Protein AF-A0A357D007-F1 (afdb_monomer_lite)

Structure (mmCIF, N/CA/C/O backbone):
data_AF-A0A357D007-F1
#
_entry.id   AF-A0A357D007-F1
#
loop_
_atom_site.group_PDB
_atom_site.id
_atom_site.type_symbol
_atom_site.label_atom_id
_atom_site.label_alt_id
_atom_site.label_comp_id
_atom_site.label_asym_id
_atom_site.label_entity_id
_atom_site.label_seq_id
_atom_site.pdbx_PDB_ins_code
_atom_site.Cartn_x
_atom_site.Cartn_y
_atom_site.Cartn_z
_atom_site.occupancy
_atom_site.B_iso_or_equiv
_atom_site.auth_seq_id
_atom_site.auth_comp_id
_atom_site.auth_asym_id
_atom_site.auth_atom_id
_atom_site.pdbx_PDB_model_num
ATOM 1 N N . MET A 1 1 ? -17.770 5.284 5.241 1.00 63.25 1 MET A N 1
ATOM 2 C CA . MET A 1 1 ? -17.513 5.769 3.863 1.00 63.25 1 MET A CA 1
ATOM 3 C C . MET A 1 1 ? -16.033 6.035 3.598 1.00 63.25 1 MET A C 1
ATOM 5 O O . MET A 1 1 ? -15.519 5.531 2.612 1.00 63.25 1 MET A O 1
ATOM 9 N N . THR A 1 2 ? -15.320 6.744 4.479 1.00 82.62 2 THR A N 1
ATOM 10 C CA . THR A 1 2 ? -13.874 7.032 4.342 1.00 82.62 2 THR A CA 1
ATOM 11 C C . THR A 1 2 ? -13.003 5.781 4.168 1.00 82.62 2 THR A C 1
ATOM 13 O O . THR A 1 2 ? -12.203 5.728 3.240 1.00 82.62 2 THR A O 1
ATOM 16 N N . THR A 1 3 ? -13.211 4.738 4.978 1.00 87.94 3 THR A N 1
ATOM 17 C CA . THR A 1 3 ? -12.463 3.467 4.888 1.00 87.94 3 THR A CA 1
ATOM 18 C C . THR A 1 3 ? -12.618 2.765 3.536 1.00 87.94 3 THR A C 1
ATOM 20 O O . THR A 1 3 ? -11.654 2.213 3.018 1.00 87.94 3 THR A O 1
ATOM 23 N N . LEU A 1 4 ? -13.813 2.817 2.936 1.00 88.44 4 LEU A N 1
ATOM 24 C CA . LEU A 1 4 ? -14.084 2.192 1.640 1.00 88.44 4 LEU A CA 1
ATOM 25 C C . LEU A 1 4 ? -13.353 2.922 0.507 1.00 88.44 4 LEU A C 1
ATOM 27 O O . LEU A 1 4 ? -12.687 2.282 -0.301 1.00 88.44 4 LEU A O 1
ATOM 31 N N . TYR A 1 5 ? -13.427 4.256 0.472 1.00 92.31 5 TYR A N 1
ATOM 32 C CA . TYR A 1 5 ? -12.685 5.048 -0.513 1.00 92.31 5 TYR A CA 1
ATOM 33 C C . TYR A 1 5 ? -11.175 4.848 -0.381 1.00 92.31 5 TYR A C 1
ATOM 35 O O . TYR A 1 5 ? -10.481 4.723 -1.388 1.00 92.31 5 TYR A O 1
ATOM 43 N N . LEU A 1 6 ? -10.675 4.746 0.852 1.00 93.12 6 LEU A N 1
ATOM 44 C CA . LEU A 1 6 ? -9.271 4.451 1.113 1.00 93.12 6 LEU A CA 1
ATOM 45 C C . LEU A 1 6 ? -8.875 3.055 0.608 1.00 93.12 6 LEU A C 1
ATOM 47 O O . LEU A 1 6 ? -7.827 2.908 -0.017 1.00 93.12 6 LEU A O 1
ATOM 51 N N . ALA A 1 7 ? -9.728 2.047 0.822 1.00 91.25 7 ALA A N 1
ATOM 52 C CA . ALA A 1 7 ? -9.517 0.696 0.311 1.00 91.25 7 ALA A CA 1
ATOM 53 C C . ALA A 1 7 ? -9.439 0.694 -1.218 1.00 91.25 7 ALA A C 1
ATOM 55 O O . ALA A 1 7 ? -8.474 0.189 -1.780 1.00 91.25 7 ALA A O 1
ATOM 56 N N . ILE A 1 8 ? -10.409 1.325 -1.888 1.00 92.94 8 ILE A N 1
ATOM 57 C CA . ILE A 1 8 ? -10.439 1.449 -3.351 1.00 92.94 8 ILE A CA 1
ATOM 58 C C . ILE A 1 8 ? -9.176 2.154 -3.855 1.00 92.94 8 ILE A C 1
ATOM 60 O O . ILE A 1 8 ? -8.517 1.665 -4.772 1.00 92.94 8 ILE A O 1
ATOM 64 N N . GLY A 1 9 ? -8.792 3.267 -3.229 1.00 94.12 9 GLY A N 1
ATOM 65 C CA . GLY A 1 9 ? -7.585 3.997 -3.598 1.00 94.12 9 GLY A CA 1
ATOM 66 C C . GLY A 1 9 ? -6.303 3.170 -3.420 1.00 94.12 9 GLY A C 1
ATOM 67 O O . GLY A 1 9 ? -5.419 3.225 -4.272 1.00 94.12 9 GLY A O 1
ATOM 68 N N . LEU A 1 10 ? -6.218 2.332 -2.382 1.00 94.50 10 LEU A N 1
ATOM 69 C CA . LEU A 1 10 ? -5.104 1.396 -2.199 1.00 94.50 10 LEU A CA 1
ATOM 70 C C . LEU A 1 10 ? -5.024 0.379 -3.353 1.00 94.50 10 LEU A C 1
ATOM 72 O O . LEU A 1 10 ? -3.939 0.127 -3.873 1.00 94.50 10 LEU A O 1
ATOM 76 N N . ILE A 1 11 ? -6.154 -0.159 -3.818 1.00 94.44 11 ILE A N 1
ATOM 77 C CA . ILE A 1 11 ? -6.177 -1.071 -4.977 1.00 94.44 11 ILE A CA 1
ATOM 78 C C . ILE A 1 11 ? -5.679 -0.375 -6.243 1.00 94.44 11 ILE A C 1
ATOM 80 O O . ILE A 1 11 ? -4.877 -0.945 -6.988 1.00 94.44 11 ILE A O 1
ATOM 84 N N . ILE A 1 12 ? -6.090 0.877 -6.453 1.00 95.25 12 ILE A N 1
ATOM 85 C CA . ILE A 1 12 ? -5.597 1.698 -7.563 1.00 95.25 12 ILE A CA 1
ATOM 86 C C . ILE A 1 12 ? -4.075 1.878 -7.452 1.00 95.25 12 ILE A C 1
ATOM 88 O O . ILE A 1 12 ? -3.366 1.658 -8.433 1.00 95.25 12 ILE A O 1
ATOM 92 N N . LEU A 1 13 ? -3.537 2.186 -6.267 1.00 95.19 13 LEU A N 1
ATOM 93 C CA . LEU A 1 13 ? -2.088 2.318 -6.061 1.00 95.19 13 LEU A CA 1
ATOM 94 C C . LEU A 1 13 ? -1.317 1.019 -6.311 1.00 95.19 13 LEU A C 1
ATOM 96 O O . LEU A 1 13 ? -0.197 1.059 -6.827 1.00 95.19 13 LEU A O 1
ATOM 100 N N . ILE A 1 14 ? -1.884 -0.137 -5.964 1.00 93.94 14 ILE A N 1
ATOM 101 C CA . ILE A 1 14 ? -1.287 -1.443 -6.269 1.00 93.94 14 ILE A CA 1
ATOM 102 C C . ILE A 1 14 ? -1.226 -1.647 -7.787 1.00 93.94 14 ILE A C 1
ATOM 104 O O . ILE A 1 14 ? -0.176 -2.026 -8.310 1.00 93.94 14 ILE A O 1
ATOM 108 N N . ALA A 1 15 ? -2.312 -1.342 -8.503 1.00 94.00 15 ALA A N 1
ATOM 109 C CA . ALA A 1 15 ? -2.358 -1.433 -9.960 1.00 94.00 15 ALA A CA 1
ATOM 110 C C . ALA A 1 15 ? -1.324 -0.504 -10.617 1.00 94.00 15 ALA A C 1
ATOM 112 O O . ALA A 1 15 ? -0.512 -0.959 -11.426 1.00 94.00 15 ALA A O 1
ATOM 113 N N . VAL A 1 16 ? -1.269 0.766 -10.199 1.00 94.75 16 VAL A N 1
ATOM 114 C CA . VAL A 1 16 ? -0.256 1.730 -10.659 1.00 94.75 16 VAL A CA 1
ATOM 115 C C . VAL A 1 16 ? 1.155 1.206 -10.382 1.00 94.75 16 VAL A C 1
ATOM 117 O O . VAL A 1 16 ? 2.016 1.253 -11.256 1.00 94.75 16 VAL A O 1
ATOM 120 N N . ASN A 1 17 ? 1.403 0.623 -9.208 1.00 92.69 17 ASN A N 1
ATOM 121 C CA . ASN A 1 17 ? 2.703 0.046 -8.867 1.00 92.69 17 ASN A CA 1
ATOM 122 C C . ASN A 1 17 ? 3.144 -1.092 -9.791 1.00 92.69 17 ASN A C 1
ATOM 124 O O . ASN A 1 17 ? 4.348 -1.228 -10.045 1.00 92.69 17 ASN A O 1
ATOM 128 N N . ILE A 1 18 ? 2.206 -1.932 -10.235 1.00 92.06 18 ILE A N 1
ATOM 129 C CA . ILE A 1 18 ? 2.472 -3.009 -11.192 1.00 92.06 18 ILE A CA 1
ATOM 130 C C . ILE A 1 18 ? 2.804 -2.394 -12.556 1.00 92.06 18 ILE A C 1
ATOM 132 O O . ILE A 1 18 ? 3.838 -2.741 -13.127 1.00 92.06 18 ILE A O 1
ATOM 136 N N . ILE A 1 19 ? 2.004 -1.424 -13.016 1.00 91.94 19 ILE A N 1
ATOM 137 C CA . ILE A 1 19 ? 2.189 -0.724 -14.298 1.00 91.94 19 ILE A CA 1
ATOM 138 C C . ILE A 1 19 ? 3.546 -0.007 -14.352 1.00 91.94 19 ILE A C 1
ATOM 140 O O . ILE A 1 19 ? 4.321 -0.214 -15.287 1.00 91.94 19 ILE A O 1
ATOM 144 N N . LEU A 1 20 ? 3.893 0.781 -13.330 1.00 91.88 20 LEU A N 1
ATOM 145 C CA . LEU A 1 20 ? 5.187 1.473 -13.262 1.00 91.88 20 LEU A CA 1
ATOM 146 C C . LEU A 1 20 ? 6.362 0.487 -13.192 1.00 91.88 20 LEU A C 1
ATOM 148 O O . LEU A 1 20 ? 7.422 0.728 -13.772 1.00 91.88 20 LEU A O 1
ATOM 152 N N . GLY A 1 21 ? 6.173 -0.648 -12.511 1.00 88.75 21 GLY A N 1
ATOM 153 C CA . GLY A 1 21 ? 7.154 -1.729 -12.483 1.00 88.75 21 GLY A CA 1
ATOM 154 C C . GLY A 1 21 ? 7.398 -2.327 -13.870 1.00 88.75 21 GLY A C 1
ATOM 155 O O . GLY A 1 21 ? 8.553 -2.514 -14.252 1.00 88.75 21 GLY A O 1
ATOM 156 N N . SER A 1 22 ? 6.332 -2.575 -14.639 1.00 88.06 22 SER A N 1
ATOM 157 C CA . SER A 1 22 ? 6.449 -3.036 -16.026 1.00 88.06 22 SER A CA 1
ATOM 158 C C . SER A 1 22 ? 7.071 -1.990 -16.947 1.00 88.06 22 SER A C 1
ATOM 160 O O . SER A 1 22 ? 7.938 -2.353 -17.731 1.00 88.06 22 SER A O 1
ATOM 162 N N . LEU A 1 23 ? 6.713 -0.707 -16.815 1.00 87.88 23 LEU A N 1
ATOM 163 C CA . LEU A 1 23 ? 7.297 0.379 -17.613 1.00 87.88 23 LEU A CA 1
ATOM 164 C C . LEU A 1 23 ? 8.807 0.494 -17.390 1.00 87.88 23 LEU A C 1
ATOM 166 O O . LEU A 1 23 ? 9.573 0.553 -18.345 1.00 87.88 23 LEU A O 1
ATOM 170 N N . THR A 1 24 ? 9.245 0.425 -16.131 1.00 86.75 24 THR A N 1
ATOM 171 C CA . THR A 1 24 ? 10.678 0.432 -15.799 1.00 86.75 24 THR A CA 1
ATOM 172 C C . THR A 1 24 ? 11.406 -0.765 -16.426 1.00 86.75 24 THR A C 1
ATOM 174 O O . THR A 1 24 ? 12.527 -0.621 -16.906 1.00 86.75 24 THR A O 1
ATOM 177 N N . ALA A 1 25 ? 10.787 -1.951 -16.433 1.00 86.31 25 ALA A N 1
ATOM 178 C CA . ALA A 1 25 ? 11.374 -3.147 -17.040 1.00 86.31 25 ALA A CA 1
ATOM 179 C C . ALA A 1 25 ? 11.413 -3.073 -18.577 1.00 86.31 25 ALA A C 1
ATOM 181 O O . ALA A 1 25 ? 12.374 -3.544 -19.179 1.00 86.31 25 ALA A O 1
ATOM 182 N N . ILE A 1 26 ? 10.404 -2.454 -19.201 1.00 85.94 26 ILE A N 1
ATOM 183 C CA . ILE A 1 26 ? 10.367 -2.202 -20.648 1.00 85.94 26 ILE A CA 1
ATOM 184 C C . ILE A 1 26 ? 11.509 -1.263 -21.054 1.00 85.94 26 ILE A C 1
ATOM 186 O O . ILE A 1 26 ? 12.254 -1.592 -21.970 1.00 85.94 26 ILE A O 1
ATOM 190 N N . PHE A 1 27 ? 11.716 -0.150 -20.342 1.00 84.19 27 PHE A N 1
ATOM 191 C CA . PHE A 1 27 ? 12.820 0.776 -20.641 1.00 84.19 27 PHE A CA 1
ATOM 192 C C . PHE A 1 27 ? 14.206 0.166 -20.426 1.00 84.19 27 PHE A C 1
ATOM 194 O O . PHE A 1 27 ? 15.154 0.547 -21.099 1.00 84.19 27 PHE A O 1
ATOM 201 N N . GLY A 1 28 ? 14.329 -0.802 -19.518 1.00 81.56 28 GLY A N 1
ATOM 202 C CA . GLY A 1 28 ? 15.565 -1.558 -19.315 1.00 81.56 28 GLY A CA 1
ATOM 203 C C . GLY A 1 28 ? 15.699 -2.811 -20.186 1.00 81.56 28 GLY A C 1
ATOM 204 O O . GLY A 1 28 ? 16.488 -3.674 -19.815 1.00 81.56 28 GLY A O 1
ATOM 205 N N . ASN A 1 29 ? 14.876 -2.978 -21.233 1.00 80.81 29 ASN A N 1
ATOM 206 C CA . ASN A 1 29 ? 14.802 -4.164 -22.104 1.00 80.81 29 ASN A CA 1
ATOM 207 C C . ASN A 1 29 ? 14.806 -5.518 -21.350 1.00 80.81 29 ASN A C 1
ATOM 209 O O . ASN A 1 29 ? 15.346 -6.520 -21.812 1.00 80.81 29 ASN A O 1
ATOM 213 N N . SER A 1 30 ? 14.220 -5.545 -20.151 1.00 84.38 30 SER A N 1
ATOM 214 C CA . SER A 1 30 ? 14.225 -6.677 -19.209 1.00 84.38 30 SER A CA 1
ATOM 215 C C . SER A 1 30 ? 12.806 -7.063 -18.790 1.00 84.38 30 SER A C 1
ATOM 217 O O . SER A 1 30 ? 12.560 -7.552 -17.681 1.00 84.38 30 SER A O 1
ATOM 219 N N . PHE A 1 31 ? 11.836 -6.804 -19.669 1.00 86.06 31 PHE A N 1
ATOM 220 C CA . PHE A 1 31 ? 10.445 -7.130 -19.409 1.00 86.06 31 PHE A CA 1
ATOM 221 C C . PHE A 1 31 ? 10.241 -8.649 -19.353 1.00 86.06 31 PHE A C 1
ATOM 223 O O . PHE A 1 31 ? 10.496 -9.367 -20.316 1.00 86.06 31 PHE A O 1
ATOM 230 N N . ASP A 1 32 ? 9.730 -9.124 -18.217 1.00 87.75 32 ASP A N 1
ATOM 231 C CA . ASP A 1 32 ? 9.407 -10.529 -17.990 1.00 87.75 32 ASP A CA 1
ATOM 232 C C . ASP A 1 32 ? 7.902 -10.691 -17.746 1.00 87.75 32 ASP A C 1
ATOM 234 O O . ASP A 1 32 ? 7.342 -10.227 -16.742 1.00 87.75 32 ASP A O 1
ATOM 238 N N . TRP A 1 33 ? 7.245 -11.409 -18.657 1.00 87.50 33 TRP A N 1
ATOM 239 C CA . TRP A 1 33 ? 5.823 -11.722 -18.570 1.00 87.50 33 TRP A CA 1
ATOM 240 C C . TRP A 1 33 ? 5.456 -12.505 -17.301 1.00 87.50 33 TRP A C 1
ATOM 242 O O . TRP A 1 33 ? 4.397 -12.274 -16.708 1.00 87.50 33 TRP A O 1
ATOM 252 N N . LYS A 1 34 ? 6.334 -13.399 -16.824 1.00 90.25 34 LYS A N 1
ATOM 253 C CA . LYS A 1 34 ? 6.118 -14.138 -15.570 1.00 90.25 34 LYS A CA 1
ATOM 254 C C . LYS A 1 34 ? 6.100 -13.185 -14.380 1.00 90.25 34 LYS A C 1
ATOM 256 O O . LYS A 1 34 ? 5.247 -13.316 -13.497 1.00 90.25 34 LYS A O 1
ATOM 261 N N . ARG A 1 35 ? 6.991 -12.190 -14.369 1.00 85.12 35 ARG A N 1
ATOM 262 C CA . ARG A 1 35 ? 7.058 -11.166 -13.319 1.00 85.12 35 ARG A CA 1
ATOM 263 C C . ARG A 1 35 ? 5.810 -10.285 -13.307 1.00 85.12 35 ARG A C 1
ATOM 265 O O . ARG A 1 35 ? 5.260 -10.043 -12.233 1.00 85.12 35 ARG A O 1
ATOM 272 N N . PHE A 1 36 ? 5.326 -9.867 -14.477 1.00 88.25 36 PHE A N 1
ATOM 273 C CA . PHE A 1 36 ? 4.087 -9.093 -14.596 1.00 88.25 36 PHE A CA 1
ATOM 274 C C . PHE A 1 36 ? 2.867 -9.872 -14.083 1.00 88.25 36 PHE A C 1
ATOM 276 O O . PHE A 1 36 ? 2.146 -9.387 -13.209 1.00 88.25 36 PHE A O 1
ATOM 283 N N . ARG A 1 37 ? 2.687 -11.125 -14.527 1.00 91.88 37 ARG A N 1
ATOM 284 C CA . ARG A 1 37 ? 1.604 -12.003 -14.046 1.00 91.88 37 ARG A CA 1
ATOM 285 C C . ARG A 1 37 ? 1.669 -12.239 -12.543 1.00 91.88 37 ARG A C 1
ATOM 287 O O . ARG A 1 37 ? 0.643 -12.197 -11.874 1.00 91.88 37 ARG A O 1
ATOM 294 N N . THR A 1 38 ? 2.867 -12.444 -11.999 1.00 91.50 38 THR A N 1
ATOM 295 C CA . THR A 1 38 ? 3.070 -12.575 -10.548 1.00 91.50 38 THR A CA 1
ATOM 296 C C . THR A 1 38 ? 2.617 -11.315 -9.812 1.00 91.50 38 THR A C 1
ATOM 298 O O . THR A 1 38 ? 1.996 -11.416 -8.757 1.00 91.50 38 THR A O 1
ATOM 301 N N . GLY A 1 39 ? 2.877 -10.133 -10.381 1.00 87.69 39 GLY A N 1
ATOM 302 C CA . GLY A 1 39 ? 2.342 -8.865 -9.887 1.00 87.69 39 GLY A CA 1
ATOM 303 C C . GLY A 1 39 ? 0.814 -8.857 -9.834 1.00 87.69 39 GLY A C 1
ATOM 304 O O . GLY A 1 39 ? 0.255 -8.534 -8.790 1.00 87.69 39 GLY A O 1
ATOM 305 N N . ILE A 1 40 ? 0.147 -9.285 -10.911 1.00 92.00 40 ILE A N 1
ATOM 306 C CA . ILE A 1 40 ? -1.322 -9.378 -10.973 1.00 92.00 40 ILE A CA 1
ATOM 307 C C . ILE A 1 40 ? -1.866 -10.354 -9.926 1.00 92.00 40 ILE A C 1
ATOM 309 O O . ILE A 1 40 ? -2.764 -9.986 -9.174 1.00 92.00 40 ILE A O 1
ATOM 313 N N . TYR A 1 41 ? -1.316 -11.571 -9.825 1.00 92.75 41 TYR A N 1
ATOM 314 C CA . TYR A 1 41 ? -1.776 -12.554 -8.836 1.00 92.75 41 TYR A CA 1
ATOM 315 C C . TYR A 1 41 ? -1.616 -12.035 -7.406 1.00 92.75 41 TYR A C 1
ATOM 317 O O . TYR A 1 41 ? -2.549 -12.124 -6.612 1.00 92.75 41 TYR A O 1
A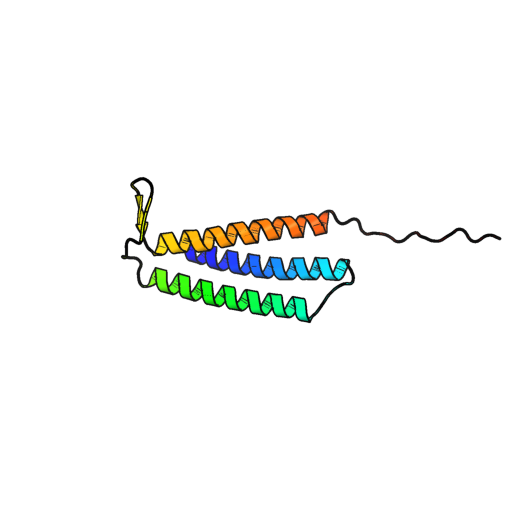TOM 325 N N . LYS A 1 42 ? -0.463 -11.434 -7.083 1.00 89.56 42 LYS A N 1
ATOM 326 C CA . LYS A 1 42 ? -0.239 -10.813 -5.771 1.00 89.56 42 LYS A CA 1
ATOM 327 C C . LYS A 1 42 ? -1.229 -9.678 -5.512 1.00 89.56 42 LYS A C 1
ATOM 329 O O . LYS A 1 42 ? -1.806 -9.625 -4.432 1.00 89.56 42 LYS A O 1
ATOM 334 N N . GLY A 1 43 ? -1.464 -8.812 -6.499 1.00 90.00 43 GLY A N 1
ATOM 335 C CA . GLY A 1 43 ? -2.442 -7.728 -6.396 1.00 90.00 43 GLY A CA 1
ATOM 336 C C . GLY A 1 43 ? -3.867 -8.234 -6.158 1.00 90.00 43 GLY A C 1
ATOM 337 O O . GLY A 1 43 ? -4.554 -7.721 -5.280 1.00 90.00 43 GLY A O 1
ATOM 338 N N . GLY A 1 44 ? -4.285 -9.285 -6.869 1.00 90.44 44 GLY A N 1
ATOM 339 C CA . GLY A 1 44 ? -5.596 -9.917 -6.695 1.00 90.44 44 GLY A CA 1
ATOM 340 C C . GLY A 1 44 ? -5.777 -10.568 -5.322 1.00 90.44 44 GLY A C 1
ATOM 341 O O . GLY A 1 44 ? -6.830 -10.419 -4.707 1.00 90.44 44 GLY A O 1
ATOM 342 N N . ILE A 1 45 ? -4.738 -11.226 -4.797 1.00 93.06 45 ILE A N 1
ATOM 343 C CA . ILE A 1 45 ? -4.759 -11.777 -3.433 1.00 93.06 45 ILE A CA 1
ATOM 344 C C . ILE A 1 45 ? -4.902 -10.647 -2.409 1.00 93.06 45 ILE A C 1
ATOM 346 O O . ILE A 1 45 ? -5.757 -10.728 -1.533 1.00 93.06 45 ILE A O 1
ATOM 350 N N . VAL A 1 46 ? -4.125 -9.566 -2.545 1.00 90.19 46 VAL A N 1
ATOM 351 C CA . VAL A 1 46 ? -4.227 -8.403 -1.647 1.00 90.19 46 VAL A CA 1
ATOM 352 C C . VAL A 1 46 ? -5.622 -7.777 -1.714 1.00 90.19 46 VAL A C 1
ATOM 354 O O . VAL A 1 46 ? -6.187 -7.468 -0.669 1.00 90.19 46 VAL A O 1
ATOM 357 N N . PHE A 1 47 ? -6.210 -7.650 -2.907 1.00 90.88 47 PHE A N 1
ATOM 358 C CA . PHE A 1 47 ? -7.590 -7.187 -3.073 1.00 90.88 47 PHE A CA 1
ATOM 359 C C . PHE A 1 47 ? -8.582 -8.044 -2.282 1.00 90.88 47 PHE A C 1
ATOM 361 O O . PHE A 1 47 ? -9.369 -7.508 -1.501 1.00 90.88 47 PHE A O 1
ATOM 368 N N . LEU A 1 48 ? -8.509 -9.368 -2.438 1.00 93.81 48 LEU A N 1
ATOM 369 C CA . LEU A 1 48 ? -9.396 -10.289 -1.735 1.00 93.81 48 LEU A CA 1
ATOM 370 C C . LEU A 1 48 ? -9.208 -10.201 -0.214 1.00 93.81 48 LEU A C 1
ATOM 372 O O . LEU A 1 48 ? -10.189 -10.125 0.521 1.00 93.81 48 LEU A O 1
ATOM 376 N N . CYS A 1 49 ? -7.962 -10.141 0.264 1.00 93.38 49 CYS A N 1
ATOM 377 C CA . CYS A 1 49 ? -7.668 -9.980 1.687 1.00 93.38 49 CYS A CA 1
ATOM 378 C C . CYS A 1 49 ? -8.252 -8.679 2.251 1.00 93.38 49 CYS A C 1
ATOM 380 O O . CYS A 1 49 ? -8.890 -8.706 3.300 1.00 93.38 49 CYS A O 1
ATOM 382 N N . LEU A 1 50 ? -8.076 -7.550 1.560 1.00 91.38 50 LEU A N 1
ATOM 383 C CA . LEU A 1 50 ? -8.602 -6.259 2.010 1.00 91.38 50 LEU A CA 1
ATOM 384 C C . LEU A 1 50 ? -10.132 -6.236 2.014 1.00 9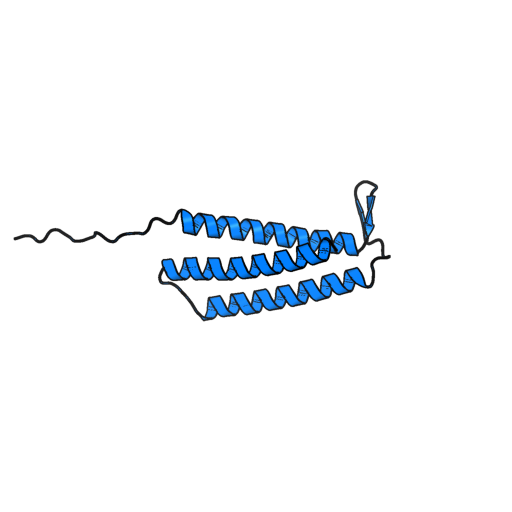1.38 50 LEU A C 1
ATOM 386 O O . LEU A 1 50 ? -10.720 -5.695 2.948 1.00 91.38 50 LEU A O 1
ATOM 390 N N . ALA A 1 51 ? -10.777 -6.859 1.024 1.00 91.19 51 ALA A N 1
ATOM 391 C CA . ALA A 1 51 ? -12.229 -6.999 0.990 1.00 91.19 51 ALA A CA 1
ATOM 392 C C . ALA A 1 51 ? -12.748 -7.817 2.184 1.00 91.19 51 ALA A C 1
ATOM 394 O O . ALA A 1 51 ? -13.700 -7.403 2.842 1.00 91.19 51 ALA A O 1
ATOM 395 N N . LEU A 1 52 ? -12.093 -8.938 2.506 1.00 94.81 52 LEU A N 1
ATOM 396 C CA . LEU A 1 52 ? -12.460 -9.782 3.647 1.00 94.81 52 LEU A CA 1
ATOM 397 C C . LEU A 1 52 ? -12.219 -9.083 4.991 1.00 94.81 52 LEU A C 1
ATOM 399 O O . LEU A 1 52 ? -13.076 -9.145 5.868 1.00 94.81 52 LEU A O 1
ATOM 403 N N . VAL A 1 53 ? -11.095 -8.379 5.149 1.00 92.38 53 VAL A N 1
ATOM 404 C CA . VAL A 1 53 ? -10.795 -7.596 6.362 1.00 92.38 53 VAL A CA 1
ATOM 405 C C . VAL A 1 53 ? -11.798 -6.454 6.535 1.00 92.38 53 VAL A C 1
ATOM 407 O O . VAL A 1 53 ? -12.306 -6.242 7.635 1.00 92.38 53 VAL A O 1
ATOM 410 N N . TYR A 1 54 ? -12.132 -5.748 5.451 1.00 91.12 54 TYR A N 1
ATOM 411 C CA . TYR A 1 54 ? -13.158 -4.709 5.466 1.00 91.12 54 TYR A CA 1
ATOM 412 C C . TYR A 1 54 ? -14.525 -5.265 5.866 1.00 91.12 54 TYR A C 1
ATOM 414 O O . TYR A 1 54 ? -15.182 -4.701 6.740 1.00 91.12 54 TYR A O 1
ATOM 422 N N . LEU A 1 55 ? -14.922 -6.395 5.275 1.00 93.06 55 LEU A N 1
ATOM 423 C CA . LEU A 1 55 ? -16.172 -7.073 5.597 1.00 93.06 55 LEU A CA 1
ATOM 424 C C . LEU A 1 55 ? -16.211 -7.484 7.077 1.00 93.06 55 LEU A C 1
ATOM 426 O O . LEU A 1 55 ? -17.179 -7.177 7.764 1.00 93.06 55 LEU A O 1
ATOM 430 N N . ALA A 1 56 ? -15.141 -8.091 7.597 1.00 92.00 56 ALA A N 1
ATOM 431 C CA . ALA A 1 56 ? -15.051 -8.494 9.000 1.00 92.00 56 ALA A CA 1
ATOM 432 C C . ALA A 1 56 ? -15.188 -7.306 9.968 1.00 92.00 56 ALA A C 1
ATOM 434 O O . ALA A 1 56 ? -15.926 -7.398 10.951 1.00 92.00 56 ALA A O 1
ATOM 435 N N . GLY A 1 57 ? -14.528 -6.181 9.673 1.00 91.44 57 GLY A N 1
ATOM 436 C CA . GLY A 1 57 ? -14.665 -4.953 10.458 1.00 91.44 57 GLY A CA 1
ATOM 437 C C . GLY A 1 57 ? -16.062 -4.345 10.373 1.00 91.44 57 GLY A C 1
ATOM 438 O O . GLY A 1 57 ? -16.567 -3.830 11.366 1.00 91.44 57 GLY A O 1
ATOM 439 N N . TRP A 1 58 ? -16.698 -4.412 9.200 1.00 90.69 58 TRP A N 1
ATOM 440 C CA . TRP A 1 58 ? -18.039 -3.867 8.984 1.00 90.69 58 TRP A CA 1
ATOM 441 C C . TRP A 1 58 ? -19.118 -4.662 9.716 1.00 90.69 58 TRP A C 1
ATOM 443 O O . TRP A 1 58 ? -20.002 -4.058 10.316 1.00 90.69 58 TRP A O 1
ATOM 453 N N . LEU A 1 59 ? -19.009 -5.995 9.742 1.00 92.00 59 LEU A N 1
ATOM 454 C CA . LEU A 1 59 ? -19.934 -6.852 10.490 1.00 92.00 59 LEU A CA 1
ATOM 455 C C . LEU A 1 59 ? -19.841 -6.651 12.010 1.00 92.00 59 LEU A C 1
ATOM 457 O O . LEU A 1 59 ? -20.822 -6.884 12.705 1.00 92.00 59 LEU A O 1
ATOM 461 N N . ASN A 1 60 ? -18.681 -6.236 12.528 1.00 92.94 60 ASN A N 1
ATOM 462 C CA . ASN A 1 60 ? -18.386 -6.215 13.964 1.00 92.94 60 ASN A CA 1
ATOM 463 C C . ASN A 1 60 ? -18.002 -4.809 14.463 1.00 92.94 60 ASN A C 1
ATOM 465 O O . ASN A 1 60 ? -17.093 -4.653 15.278 1.00 92.94 60 ASN A O 1
ATOM 469 N N . GLN A 1 61 ? -18.672 -3.772 13.955 1.00 85.50 61 GLN A N 1
ATOM 470 C CA . GLN A 1 61 ? -18.339 -2.370 14.252 1.00 85.50 61 GLN A CA 1
ATOM 471 C C . GLN A 1 61 ? -18.496 -1.980 15.731 1.00 85.50 61 GLN A C 1
ATOM 473 O O . GLN A 1 61 ? -17.808 -1.071 16.193 1.00 85.50 61 GLN A O 1
ATOM 478 N N . ASP A 1 62 ? -19.349 -2.691 16.468 1.00 89.25 62 ASP A N 1
ATOM 479 C CA . ASP A 1 62 ? -19.629 -2.427 17.884 1.00 89.25 62 ASP A CA 1
ATOM 480 C C . ASP A 1 62 ? -18.567 -3.022 18.824 1.00 89.25 62 ASP A C 1
ATOM 482 O O . ASP A 1 62 ? -18.537 -2.714 20.015 1.00 89.25 62 ASP A O 1
ATOM 486 N N . ILE A 1 63 ? -17.663 -3.862 18.303 1.00 89.06 63 ILE A N 1
ATOM 487 C CA . ILE A 1 63 ? -16.566 -4.424 19.089 1.00 89.06 63 ILE A CA 1
ATOM 488 C C . ILE A 1 63 ? -15.481 -3.360 19.267 1.00 89.06 63 ILE A C 1
ATOM 490 O O . ILE A 1 63 ? -14.870 -2.881 18.304 1.00 89.06 63 ILE A O 1
ATOM 494 N N . MET A 1 64 ? -15.208 -3.021 20.526 1.00 89.81 64 MET A N 1
ATOM 495 C CA . MET A 1 64 ? -14.071 -2.186 20.900 1.00 89.81 64 MET A CA 1
ATOM 496 C C . MET A 1 64 ? -12.795 -3.019 20.791 1.00 89.81 64 MET A C 1
ATOM 498 O O . MET A 1 64 ? -12.666 -4.052 21.444 1.00 89.81 64 MET A O 1
ATOM 502 N N . ALA A 1 65 ? -11.875 -2.598 19.926 1.00 83.31 65 ALA A N 1
ATOM 503 C CA . ALA A 1 65 ? -10.675 -3.362 19.626 1.00 83.31 65 ALA A CA 1
ATOM 504 C C . ALA A 1 65 ? -9.589 -3.118 20.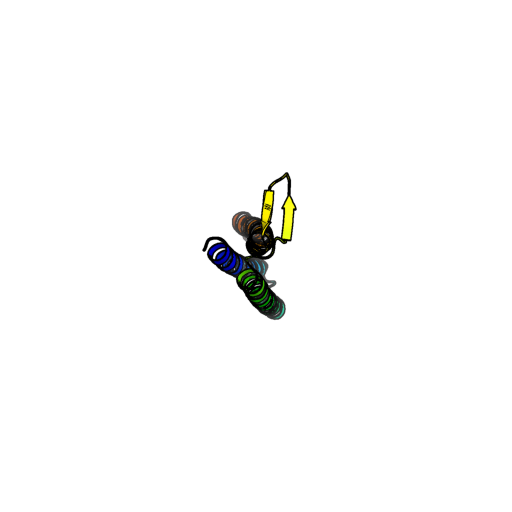681 1.00 83.31 65 ALA A C 1
ATOM 506 O O . ALA A 1 65 ? -9.043 -4.070 21.230 1.00 83.31 65 ALA A O 1
ATOM 507 N N . PHE A 1 66 ? -9.269 -1.851 20.955 1.00 86.31 66 PHE A N 1
ATOM 508 C CA . PHE A 1 66 ? -8.267 -1.456 21.948 1.00 86.31 66 PHE A CA 1
ATOM 509 C C . PHE A 1 66 ? -8.365 0.042 22.265 1.00 86.31 66 PHE A C 1
ATOM 511 O O . PHE A 1 66 ? -8.983 0.810 21.530 1.00 86.31 66 PHE A O 1
ATOM 518 N N . GLU A 1 67 ? -7.747 0.464 23.362 1.00 88.62 67 GLU A N 1
ATOM 519 C CA . GLU A 1 67 ? -7.668 1.866 23.774 1.00 88.62 67 GLU A CA 1
ATOM 520 C C . GLU A 1 67 ? -6.270 2.419 23.473 1.00 88.62 67 GLU A C 1
ATOM 522 O O . GLU A 1 67 ? -5.263 1.794 23.807 1.00 88.62 67 GLU A O 1
ATOM 527 N N . VAL A 1 68 ? -6.196 3.589 22.835 1.00 81.94 68 VAL A N 1
ATOM 528 C CA . VAL A 1 68 ? -4.938 4.307 22.587 1.00 81.94 68 VAL A CA 1
ATOM 529 C C . VAL A 1 68 ? -5.072 5.711 23.144 1.00 81.94 68 VAL A C 1
ATOM 531 O O . VAL A 1 68 ? -5.922 6.475 22.698 1.00 81.94 68 VAL A O 1
ATOM 534 N N . SER A 1 69 ? -4.221 6.064 24.109 1.00 84.81 69 SER A N 1
ATOM 535 C CA . SER A 1 69 ? -4.157 7.423 24.670 1.00 84.81 69 SER A CA 1
ATOM 536 C C . SER A 1 69 ? -5.505 7.946 25.198 1.00 84.81 69 SER A C 1
ATOM 538 O O . SER A 1 69 ? -5.828 9.116 25.010 1.00 84.81 69 SER A O 1
ATOM 540 N N . GLY A 1 70 ? -6.306 7.086 25.838 1.00 85.00 70 GLY A N 1
ATOM 541 C CA . GLY A 1 70 ? -7.637 7.449 26.343 1.00 85.00 70 GLY A CA 1
ATOM 542 C C . GLY A 1 70 ? -8.741 7.457 25.280 1.00 85.00 70 GLY A C 1
ATOM 543 O O . GLY A 1 70 ? -9.887 7.774 25.590 1.00 85.00 70 GLY A O 1
ATOM 544 N N . GLN A 1 71 ? -8.419 7.131 24.023 1.00 85.44 71 GLN A N 1
ATOM 545 C CA . GLN A 1 71 ? -9.385 7.019 22.940 1.00 85.44 71 GLN A CA 1
ATOM 546 C C . GLN A 1 71 ? -9.642 5.550 22.611 1.00 85.44 71 GLN A C 1
ATOM 548 O O . GLN A 1 71 ? -8.741 4.815 22.196 1.00 85.44 71 GLN A O 1
ATOM 553 N N . THR A 1 72 ? -10.896 5.129 22.744 1.00 89.00 72 THR A N 1
ATOM 554 C CA . THR A 1 72 ? -11.292 3.777 22.368 1.00 89.00 72 THR A CA 1
ATOM 555 C C . THR A 1 72 ? -11.413 3.654 20.857 1.00 89.00 72 THR A C 1
ATOM 557 O O . THR A 1 72 ? -12.142 4.405 20.208 1.00 89.00 72 THR A O 1
ATOM 560 N N . VAL A 1 73 ? -10.683 2.695 20.299 1.00 90.69 73 VAL A N 1
ATOM 561 C CA . VAL A 1 73 ? -10.665 2.376 18.876 1.00 90.69 73 VAL A CA 1
ATOM 562 C C . VAL A 1 73 ? -11.556 1.162 18.653 1.00 90.69 73 VAL A C 1
ATOM 564 O O . VAL A 1 73 ? -11.314 0.088 19.209 1.00 90.69 73 VAL A O 1
ATOM 567 N N . ASN A 1 74 ? -12.594 1.318 17.834 1.00 92.25 74 ASN A N 1
ATOM 568 C CA . ASN A 1 74 ? -13.438 0.197 17.427 1.00 92.25 74 ASN A CA 1
ATOM 569 C C . ASN A 1 74 ? -12.825 -0.589 16.260 1.00 92.25 74 ASN A C 1
ATOM 571 O O . ASN A 1 74 ? -11.846 -0.172 15.631 1.00 92.25 74 ASN A O 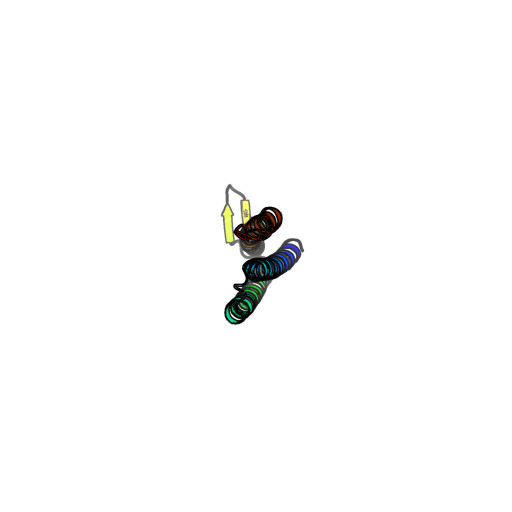1
ATOM 575 N N . LEU A 1 75 ? -13.407 -1.744 15.949 1.00 91.19 75 LEU A N 1
ATOM 576 C CA . LEU A 1 75 ? -12.846 -2.638 14.941 1.00 91.19 75 LEU A CA 1
ATOM 577 C C . LEU A 1 75 ? -12.807 -2.021 13.531 1.00 91.19 75 LEU A C 1
ATOM 579 O O . LEU A 1 75 ? -11.837 -2.217 12.800 1.00 91.19 75 LEU A O 1
ATOM 583 N N . MET A 1 76 ? -13.806 -1.218 13.151 1.00 92.88 76 MET A N 1
ATOM 584 C CA . MET A 1 76 ? -13.811 -0.523 11.856 1.00 92.88 76 MET A CA 1
ATOM 585 C C . MET A 1 76 ? -12.696 0.533 11.766 1.00 92.88 76 MET A C 1
ATOM 587 O O . MET A 1 76 ? -12.088 0.715 10.708 1.00 92.88 76 MET A O 1
ATOM 591 N N . GLN A 1 77 ? -12.385 1.213 12.870 1.00 92.44 77 GLN A N 1
ATOM 592 C CA . GLN A 1 77 ? -11.250 2.133 12.949 1.00 92.44 77 GLN A CA 1
ATOM 593 C C . GLN A 1 77 ? -9.911 1.385 12.892 1.00 92.44 77 GLN A C 1
ATOM 595 O O . GLN A 1 77 ? -9.000 1.824 12.193 1.00 92.44 77 GLN A O 1
ATOM 600 N N . ALA A 1 78 ? -9.799 0.220 13.535 1.00 91.56 78 ALA A N 1
ATOM 601 C CA . ALA A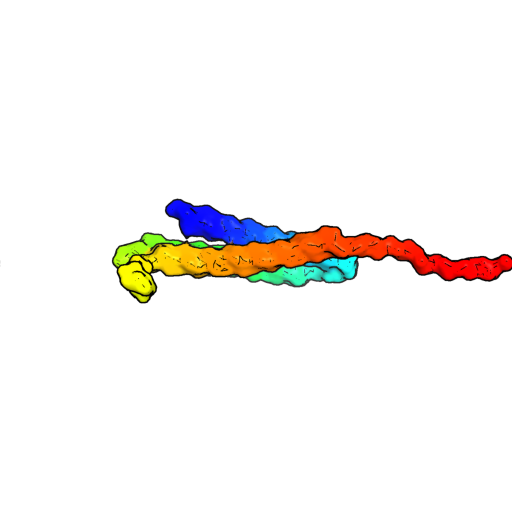 1 78 ? -8.622 -0.640 13.396 1.00 91.56 78 ALA A CA 1
ATOM 602 C C . ALA A 1 78 ? -8.398 -1.059 11.929 1.00 91.56 78 ALA A C 1
ATOM 604 O O . ALA A 1 78 ? -7.287 -0.948 11.407 1.00 91.56 78 ALA A O 1
ATOM 605 N N . VAL A 1 79 ? -9.467 -1.446 11.223 1.00 94.00 79 VAL A N 1
ATOM 606 C CA . VAL A 1 79 ? -9.426 -1.740 9.781 1.00 94.00 79 VAL A CA 1
ATOM 607 C C . VAL A 1 79 ? -8.986 -0.524 8.965 1.00 94.00 79 VAL A C 1
ATOM 609 O O . VAL A 1 79 ? -8.160 -0.665 8.062 1.00 94.00 79 VAL A O 1
ATOM 612 N N . TYR A 1 80 ? -9.480 0.675 9.288 1.00 93.69 80 TYR A N 1
ATOM 613 C CA . TYR A 1 80 ? -9.022 1.907 8.646 1.00 93.69 80 TYR A CA 1
ATOM 614 C C . TYR A 1 80 ? -7.503 2.077 8.763 1.00 93.69 80 TYR A C 1
ATOM 616 O O . TYR A 1 80 ? -6.857 2.344 7.752 1.00 93.69 80 TYR A O 1
ATOM 624 N N . PHE A 1 81 ? -6.916 1.860 9.943 1.00 92.88 81 PHE A N 1
ATOM 625 C CA . PHE A 1 81 ? -5.467 1.981 10.126 1.00 92.88 81 PHE A CA 1
ATOM 626 C C . PHE A 1 81 ? -4.674 0.951 9.317 1.00 92.88 81 PHE A C 1
ATOM 628 O O . PHE A 1 81 ? -3.654 1.306 8.727 1.00 92.88 81 PHE A O 1
ATOM 635 N N . ILE A 1 82 ? -5.154 -0.293 9.223 1.00 93.25 82 ILE A N 1
ATOM 636 C CA . ILE A 1 82 ? -4.523 -1.337 8.396 1.00 93.25 82 ILE A CA 1
ATOM 637 C C . ILE A 1 82 ? -4.503 -0.912 6.922 1.00 93.25 82 ILE A C 1
ATOM 639 O O . ILE A 1 82 ? -3.460 -0.956 6.265 1.00 93.25 82 ILE A O 1
ATOM 643 N N . ILE A 1 83 ? -5.648 -0.463 6.404 1.00 95.06 83 ILE A N 1
ATOM 644 C CA . ILE A 1 83 ? -5.781 -0.022 5.010 1.00 95.06 83 ILE A CA 1
ATOM 645 C C . ILE A 1 83 ? -4.940 1.237 4.768 1.00 95.06 83 ILE A C 1
ATOM 647 O O . ILE A 1 83 ? -4.260 1.335 3.748 1.00 95.06 83 ILE A O 1
ATOM 651 N N . PHE A 1 84 ? -4.927 2.175 5.716 1.00 95.31 84 PHE A N 1
ATOM 652 C CA . PHE A 1 84 ? -4.125 3.394 5.651 1.00 95.31 84 PHE A CA 1
ATOM 653 C C . PHE A 1 84 ? -2.625 3.106 5.614 1.00 95.31 84 PHE A C 1
ATOM 655 O O . PHE A 1 84 ? -1.925 3.642 4.759 1.00 95.31 84 PHE A O 1
ATOM 662 N N . ALA A 1 85 ? -2.129 2.214 6.473 1.00 94.94 85 ALA A N 1
ATOM 663 C CA . ALA A 1 85 ? -0.730 1.801 6.461 1.00 94.94 85 ALA A CA 1
ATOM 664 C C . ALA A 1 85 ? -0.340 1.187 5.106 1.00 94.94 85 ALA A C 1
ATOM 666 O O . ALA A 1 85 ? 0.692 1.541 4.530 1.00 94.94 85 ALA A O 1
ATOM 667 N N . GLY A 1 86 ? -1.206 0.332 4.548 1.00 94.12 86 GLY A N 1
ATOM 668 C CA . GLY A 1 86 ? -1.042 -0.190 3.192 1.00 94.12 86 GLY A CA 1
ATOM 669 C C . GLY A 1 86 ? -0.995 0.925 2.144 1.00 94.12 86 GLY A C 1
ATOM 670 O O . GLY A 1 86 ? -0.106 0.936 1.292 1.00 94.12 86 GLY A O 1
ATOM 671 N N . TYR A 1 87 ? -1.910 1.893 2.227 1.00 95.12 87 TYR A N 1
ATOM 672 C CA . TYR A 1 87 ? -1.971 3.039 1.318 1.00 95.12 87 TYR A CA 1
ATOM 673 C C . TYR A 1 87 ? -0.673 3.846 1.338 1.00 95.12 87 TYR A C 1
ATOM 675 O O . TYR A 1 87 ? -0.111 4.132 0.282 1.00 95.12 87 TYR A O 1
ATOM 683 N N . VAL A 1 88 ? -0.153 4.161 2.525 1.00 96.75 88 VAL A N 1
ATOM 684 C CA . VAL A 1 88 ? 1.113 4.887 2.687 1.00 96.75 88 VAL A CA 1
ATOM 685 C C . VAL A 1 88 ? 2.279 4.097 2.088 1.00 96.75 88 VAL A C 1
ATOM 687 O O . VAL A 1 88 ? 3.071 4.660 1.330 1.00 96.75 88 VAL A O 1
ATOM 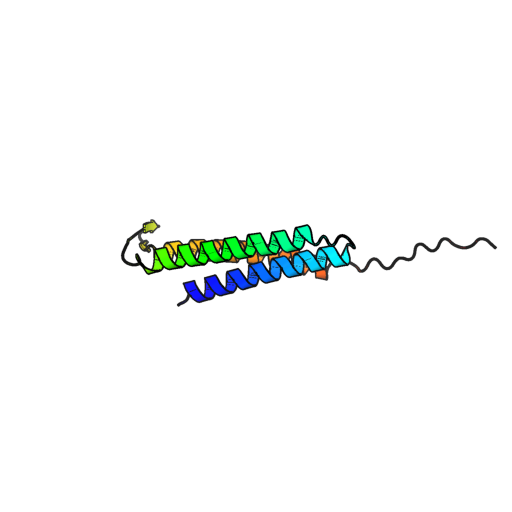690 N N . TYR A 1 89 ? 2.359 2.790 2.351 1.00 95.25 89 TYR A N 1
ATOM 691 C CA . TYR A 1 89 ? 3.415 1.931 1.808 1.00 95.25 89 TYR A CA 1
ATOM 692 C C . TYR A 1 89 ? 3.412 1.903 0.271 1.00 95.25 89 TYR A C 1
ATOM 694 O O . TYR A 1 89 ? 4.430 2.176 -0.372 1.00 95.25 89 TYR A O 1
ATOM 702 N N . TYR A 1 90 ? 2.260 1.613 -0.343 1.00 94.00 90 TYR A N 1
ATOM 703 C CA . TYR A 1 90 ? 2.151 1.569 -1.803 1.00 94.00 90 TYR A CA 1
ATOM 704 C C . TYR A 1 90 ? 2.260 2.959 -2.436 1.00 94.00 90 TYR A C 1
ATOM 706 O O . TYR A 1 90 ? 2.803 3.080 -3.537 1.00 94.00 90 TYR A O 1
ATOM 714 N N . GLY A 1 91 ? 1.808 4.009 -1.751 1.00 96.12 91 GLY A N 1
ATOM 715 C CA . GLY A 1 91 ? 1.991 5.398 -2.165 1.00 96.12 91 GLY A CA 1
ATOM 716 C C . GLY A 1 91 ? 3.471 5.766 -2.244 1.00 96.12 91 GLY A C 1
ATOM 717 O O . GLY A 1 91 ? 3.931 6.223 -3.289 1.00 96.12 91 GLY A O 1
ATOM 718 N N . SER A 1 92 ? 4.243 5.461 -1.198 1.00 96.06 92 SER A N 1
ATOM 719 C CA . SER A 1 92 ? 5.696 5.671 -1.180 1.00 96.06 92 SER A CA 1
ATOM 720 C C . SER A 1 92 ? 6.396 4.919 -2.320 1.00 96.06 92 SER A C 1
ATOM 722 O O . SER A 1 92 ? 7.134 5.524 -3.097 1.00 96.06 92 SER A O 1
ATOM 724 N N . ASN A 1 93 ? 6.076 3.634 -2.514 1.00 93.88 93 ASN A N 1
ATOM 725 C CA . ASN A 1 93 ? 6.638 2.835 -3.609 1.00 93.88 93 ASN A CA 1
ATOM 726 C C . ASN A 1 93 ? 6.280 3.398 -5.001 1.00 93.88 93 ASN A C 1
ATOM 728 O O . ASN A 1 93 ? 7.106 3.383 -5.916 1.00 93.88 93 ASN A O 1
ATOM 732 N N . THR A 1 94 ? 5.059 3.925 -5.158 1.00 94.44 94 THR A N 1
ATOM 733 C CA . THR A 1 94 ? 4.612 4.585 -6.396 1.00 94.44 94 THR A CA 1
ATOM 734 C C . THR A 1 94 ? 5.476 5.801 -6.692 1.00 94.44 94 THR A C 1
ATOM 736 O O . THR A 1 94 ? 5.996 5.913 -7.800 1.00 94.44 94 THR A O 1
ATOM 739 N N . ILE A 1 95 ? 5.675 6.671 -5.696 1.00 95.50 95 ILE A N 1
ATOM 740 C CA . ILE A 1 95 ? 6.508 7.873 -5.820 1.00 95.50 95 ILE A CA 1
ATOM 741 C C . ILE A 1 95 ? 7.930 7.482 -6.228 1.00 95.50 95 ILE A C 1
ATOM 743 O O . ILE A 1 95 ? 8.448 8.011 -7.206 1.00 95.50 95 ILE A O 1
ATOM 747 N N . THR A 1 96 ? 8.544 6.504 -5.555 1.00 94.00 96 THR A N 1
ATOM 748 C CA . THR A 1 96 ? 9.903 6.048 -5.886 1.00 94.00 96 THR A CA 1
ATOM 749 C C . THR A 1 96 ? 10.022 5.569 -7.335 1.00 94.00 96 THR A C 1
ATOM 751 O O . THR A 1 96 ? 10.951 5.964 -8.041 1.00 94.00 96 THR A O 1
ATOM 754 N N . LYS A 1 97 ? 9.088 4.735 -7.808 1.00 92.44 97 LYS A N 1
ATOM 755 C CA . LYS A 1 97 ? 9.112 4.225 -9.191 1.00 92.44 97 LYS A CA 1
ATOM 756 C C . LYS A 1 97 ? 8.858 5.320 -10.217 1.00 92.44 97 LYS A C 1
ATOM 758 O O . LYS A 1 97 ? 9.521 5.349 -11.249 1.00 92.44 97 LYS A O 1
ATOM 763 N N . PHE A 1 98 ? 7.916 6.210 -9.931 1.00 92.00 98 PHE A N 1
ATOM 764 C CA . PHE A 1 98 ? 7.587 7.323 -10.809 1.00 92.00 98 PHE A CA 1
ATOM 765 C C . PHE A 1 98 ? 8.783 8.267 -10.969 1.00 92.00 98 PHE A C 1
ATOM 767 O O . PHE A 1 98 ? 9.207 8.538 -12.089 1.00 92.00 98 PHE A O 1
ATOM 774 N N . THR A 1 99 ? 9.417 8.666 -9.863 1.00 90.94 99 THR A N 1
ATOM 775 C CA . THR A 1 99 ? 10.633 9.492 -9.887 1.00 90.94 99 THR A CA 1
ATOM 776 C C . THR A 1 99 ? 11.776 8.803 -10.625 1.00 90.94 99 THR A C 1
ATOM 778 O O . THR A 1 99 ? 12.500 9.455 -11.374 1.00 90.94 99 THR A O 1
ATOM 781 N N . LYS A 1 100 ? 11.927 7.479 -10.485 1.00 89.50 100 LYS A N 1
ATOM 782 C CA . LYS A 1 100 ? 12.942 6.721 -11.228 1.00 89.50 100 LYS A CA 1
ATOM 783 C C . LYS A 1 100 ? 12.729 6.807 -12.741 1.00 89.50 100 LYS A C 1
ATOM 785 O O . LYS A 1 100 ? 13.701 6.981 -13.462 1.00 89.50 100 LYS A O 1
ATOM 790 N N . ILE A 1 101 ? 11.484 6.716 -13.208 1.00 88.75 101 ILE A N 1
ATOM 791 C CA . ILE A 1 101 ? 11.149 6.858 -14.633 1.00 88.75 101 ILE A CA 1
ATOM 792 C C . ILE A 1 101 ? 11.424 8.284 -15.126 1.00 88.75 101 ILE A C 1
ATOM 794 O O . ILE A 1 101 ? 11.960 8.461 -16.213 1.00 88.75 101 ILE A O 1
ATOM 798 N N . LEU A 1 102 ? 11.102 9.304 -14.325 1.00 88.62 102 LEU A N 1
ATOM 799 C CA . LEU A 1 102 ? 11.357 10.699 -14.701 1.00 88.62 102 LEU A CA 1
ATOM 800 C C . LEU A 1 102 ? 12.848 11.051 -14.758 1.00 88.62 102 LEU A C 1
ATOM 802 O O . LEU A 1 102 ? 13.248 11.916 -15.529 1.00 88.62 102 LEU A O 1
ATOM 806 N N . THR A 1 103 ? 13.664 10.413 -13.919 1.00 87.06 103 THR A N 1
ATOM 807 C CA . THR A 1 103 ? 15.095 10.729 -13.775 1.00 87.06 103 THR A CA 1
ATOM 808 C C . THR A 1 103 ? 16.017 9.772 -14.527 1.00 87.06 103 THR A C 1
ATOM 810 O O . THR A 1 103 ? 17.208 10.062 -14.658 1.00 87.06 103 THR A O 1
ATOM 813 N N . SER A 1 104 ? 15.509 8.654 -15.059 1.00 73.94 104 SER A N 1
ATOM 814 C CA . SER A 1 104 ? 16.284 7.799 -15.955 1.00 73.94 104 SER A CA 1
ATOM 815 C C . SER A 1 104 ? 16.556 8.555 -17.255 1.00 73.94 104 SER A C 1
ATOM 817 O O . SER A 1 104 ? 15.673 8.667 -18.101 1.00 73.94 104 SER A O 1
ATOM 819 N N . LYS A 1 105 ? 17.775 9.092 -17.407 1.00 58.59 105 LYS A N 1
ATOM 820 C CA . LYS A 1 105 ? 18.272 9.609 -18.687 1.00 58.59 105 LYS A CA 1
ATOM 821 C C . LYS A 1 105 ? 18.041 8.541 -19.757 1.00 58.59 105 LYS A C 1
ATOM 823 O O . LYS A 1 105 ? 18.492 7.410 -19.581 1.00 58.59 105 LYS A O 1
ATOM 828 N N . THR A 1 106 ? 17.378 8.902 -20.853 1.00 49.59 106 THR A N 1
ATOM 829 C CA . THR A 1 106 ? 17.463 8.162 -22.113 1.00 49.59 106 THR A CA 1
ATOM 830 C C . THR A 1 106 ? 18.950 8.013 -22.422 1.00 49.59 106 THR A C 1
ATOM 832 O O . THR A 1 106 ? 19.618 9.005 -22.710 1.00 49.59 106 THR A O 1
ATOM 835 N N . ALA A 1 107 ? 19.500 6.813 -22.248 1.00 45.44 107 ALA A N 1
ATOM 836 C CA . ALA A 1 107 ? 20.835 6.500 -22.723 1.00 45.44 107 ALA A CA 1
ATOM 837 C C . ALA A 1 107 ? 20.734 6.448 -24.247 1.00 45.44 107 ALA A C 1
ATOM 839 O O . ALA A 1 107 ? 20.411 5.416 -24.825 1.00 45.44 107 ALA A O 1
ATOM 840 N N . THR A 1 108 ? 20.889 7.602 -24.888 1.00 41.62 108 THR A N 1
ATOM 841 C CA . THR A 1 108 ? 21.165 7.661 -26.315 1.00 41.62 108 THR A CA 1
ATOM 842 C C . THR A 1 108 ? 22.548 7.051 -26.493 1.00 41.62 108 THR A C 1
ATOM 844 O O . THR A 1 108 ? 23.533 7.590 -25.986 1.00 41.62 108 THR A O 1
ATOM 847 N N . GLU A 1 109 ? 22.604 5.887 -27.134 1.00 51.34 109 GLU A N 1
ATOM 848 C CA . GLU A 1 109 ? 23.843 5.322 -27.651 1.00 51.34 109 GLU A CA 1
ATOM 849 C C . GLU A 1 109 ? 24.488 6.342 -28.595 1.00 51.34 109 GLU A C 1
ATOM 851 O O . GLU A 1 109 ? 23.914 6.715 -29.615 1.00 51.34 109 GLU A O 1
ATOM 856 N N . THR A 1 110 ? 25.694 6.775 -28.253 1.00 49.84 110 THR A N 1
ATOM 857 C CA . THR A 1 110 ? 26.698 7.202 -29.229 1.00 49.84 110 THR A CA 1
ATOM 858 C C . THR A 1 110 ? 28.020 6.628 -28.753 1.00 49.84 110 THR A C 1
ATOM 860 O O . THR A 1 110 ? 28.850 7.337 -28.200 1.00 49.84 110 THR A O 1
ATOM 863 N N . ASP A 1 111 ? 28.166 5.316 -28.925 1.00 51.91 111 ASP A N 1
ATOM 864 C CA . ASP A 1 111 ? 29.470 4.676 -29.077 1.00 51.91 111 ASP A CA 1
ATOM 865 C C . ASP A 1 111 ? 29.596 4.283 -30.554 1.00 51.91 111 ASP A C 1
ATOM 867 O O . ASP A 1 111 ? 29.453 3.123 -30.932 1.00 51.91 111 ASP A O 1
ATOM 871 N N . GLU A 1 112 ? 29.811 5.279 -31.415 1.00 56.41 112 GLU A N 1
ATOM 872 C CA . GLU A 1 112 ? 30.382 5.030 -32.737 1.00 56.41 112 GLU A CA 1
ATOM 873 C C . GLU A 1 112 ? 31.884 5.347 -32.628 1.00 56.41 112 GLU A C 1
ATOM 875 O O . GLU A 1 112 ? 32.249 6.511 -32.430 1.00 56.41 112 GLU A O 1
ATOM 880 N N . PRO A 1 113 ? 32.782 4.343 -32.654 1.00 57.31 113 PRO A N 1
ATOM 881 C CA . PRO A 1 113 ? 34.212 4.612 -32.663 1.00 57.31 113 PRO A CA 1
ATOM 882 C C . PRO A 1 113 ? 34.591 5.275 -33.997 1.00 57.31 113 PRO A C 1
ATOM 884 O O . PRO A 1 113 ? 34.083 4.863 -35.043 1.00 57.31 113 PRO A O 1
ATOM 887 N N . PRO A 1 114 ? 35.489 6.278 -34.003 1.00 58.16 114 PRO A N 1
ATOM 888 C CA . PRO A 1 114 ? 35.880 6.953 -35.232 1.00 58.16 114 PRO A CA 1
ATOM 889 C C . PRO A 1 114 ? 36.506 5.946 -36.202 1.00 58.16 114 PRO A C 1
ATOM 891 O O . PRO A 1 114 ? 37.502 5.290 -35.890 1.00 58.16 114 PRO A O 1
ATOM 894 N N . SER A 1 115 ? 35.911 5.834 -37.389 1.00 59.16 115 SER A N 1
ATOM 895 C CA . SER A 1 115 ? 36.483 5.118 -38.522 1.00 59.16 115 SER A CA 1
ATOM 896 C C . SER A 1 115 ? 37.823 5.755 -38.891 1.00 59.16 115 SER A C 1
ATOM 898 O O . SER A 1 115 ? 37.869 6.912 -39.310 1.00 59.16 115 SER A O 1
ATOM 900 N N . LEU A 1 116 ? 38.910 5.003 -38.730 1.00 59.41 116 LEU A N 1
ATOM 901 C CA . LEU A 1 116 ? 40.218 5.368 -39.263 1.00 59.41 116 LEU A CA 1
ATOM 902 C C . LEU A 1 116 ? 40.205 5.130 -40.781 1.00 59.41 116 LEU A C 1
ATOM 904 O O . LEU A 1 116 ? 40.273 3.983 -41.225 1.00 59.41 116 LEU A O 1
ATOM 908 N N . THR A 1 117 ? 40.113 6.210 -41.555 1.00 59.62 117 THR A N 1
ATOM 909 C CA . THR A 1 117 ? 40.566 6.286 -42.955 1.00 59.62 117 THR A CA 1
ATOM 910 C C . THR A 1 117 ? 41.577 7.404 -43.080 1.00 59.62 117 THR A C 1
ATOM 912 O O . THR A 1 117 ? 41.250 8.504 -42.577 1.00 59.62 117 THR A O 1
#

Sequence (117 aa):
MTTLYLAIGLIILIAVNIILGSLTAIFGNSFDWKRFRTGIYKGGIVFLCLALVYLAGWLNQDIMAFEVSGQTVNLMQAVYFIIFAGYVYYGSNTITKFTKILTSKTATETDEPPSLT

Secondary structure (DSSP, 8-state):
-HHHHHHHHHHHHHHHHHHHHHHHHHHTT---HHHHHHHHHHHHHHHHHHHHHHHHHHHTTTSEEEEETTEEEEHHHHHHHHHHHHHHHHHHHHHHHHHHHHHS-------------

pLDDT: mean 86.25, std 12.49, range [41.62, 96.75]

Foldseek 3Di:
DVLVVLLVLLLVLLVLLLVLVQVVCVLVVNHDPVSSVVSVVVSVVVNVVLVVLQVVCVVFQVAFDDDDPNRTAGSNNVSSVVSVVSSVVSVVSSVVSVVCVVPPPPPDDDPDPDDDD

Radius of gyration: 21.35 Å; chains: 1; bounding box: 60×25×69 Å